Protein AF-A0A1G8ZFH0-F1 (afdb_monomer_lite)

InterPro domains:
  IPR013087 Zinc fi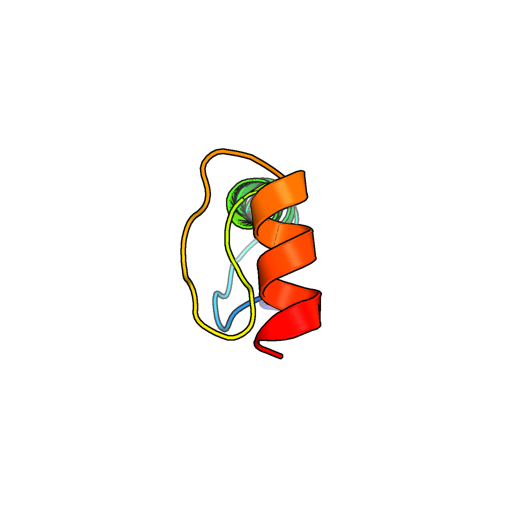nger C2H2-type [PS00028] (29-50)
  IPR013087 Zinc finger C2H2-type [PS50157] (3-25)
  IPR013087 Zinc finger C2H2-type [PS50157] (27-50)
  IPR013087 Zinc finger C2H2-type [SM00355] (3-25)
  IPR013087 Zinc finger C2H2-type [SM00355] (27-50)
  IPR036236 Zinc finger C2H2 superfamily [SSF57667] (3-46)

Sequence (50 aa):
MAYSCTHCDAQFQSAASVSQHVGLHHNTCAACDEQFEETDTLRTHIHENH

Secondary structure (DSSP, 8-state):
--EE-SSSS-EESSHHHHHHHHGGGGGB-TTT--B-SSHHHHHHHHHHH-

Radius of gyration: 12.01 Å; chains: 1; bounding box: 21×18×33 Å

pLDDT: mean 89.92, std 3.89, range [77.06, 96.0]

Organism: NCBI:txid890420

Structure (mmCIF, N/CA/C/O backbone):
data_AF-A0A1G8ZFH0-F1
#
_entry.id   AF-A0A1G8ZFH0-F1
#
loop_
_atom_site.group_PDB
_atom_site.id
_atom_site.type_symbol
_atom_site.label_atom_id
_atom_site.label_alt_id
_atom_site.label_comp_id
_atom_site.label_asym_id
_atom_site.label_entity_id
_atom_site.label_seq_id
_atom_site.pdbx_PDB_ins_code
_atom_site.Cartn_x
_atom_site.Cartn_y
_atom_site.Cartn_z
_atom_site.occupancy
_atom_site.B_iso_or_equiv
_atom_site.auth_seq_id
_atom_site.auth_comp_id
_atom_site.auth_asym_id
_atom_site.auth_atom_id
_atom_site.pdbx_PDB_model_num
ATOM 1 N N . MET A 1 1 ? 9.200 -12.874 -22.288 1.00 77.06 1 MET A N 1
ATOM 2 C CA . MET A 1 1 ? 8.887 -13.164 -20.874 1.00 77.06 1 MET A CA 1
ATOM 3 C C . MET A 1 1 ? 8.234 -11.931 -20.286 1.00 77.06 1 MET A C 1
ATOM 5 O O . MET A 1 1 ? 8.803 -10.860 -20.438 1.00 77.06 1 MET A O 1
ATOM 9 N N . ALA A 1 2 ? 7.047 -12.069 -19.701 1.00 85.75 2 ALA A N 1
ATOM 10 C CA . ALA A 1 2 ? 6.453 -11.017 -18.881 1.00 85.75 2 ALA A CA 1
ATOM 11 C C . ALA A 1 2 ? 6.948 -11.185 -17.439 1.00 85.75 2 ALA A C 1
ATOM 13 O O . ALA A 1 2 ? 7.171 -12.313 -16.995 1.00 85.75 2 ALA A O 1
ATOM 14 N N . TYR A 1 3 ? 7.138 -10.076 -16.735 1.00 93.06 3 TYR A N 1
ATOM 15 C CA . TYR A 1 3 ? 7.446 -10.066 -15.313 1.00 93.06 3 TYR A CA 1
ATOM 16 C C . TYR A 1 3 ? 6.155 -9.772 -14.553 1.00 93.06 3 TYR A C 1
ATOM 18 O O . TYR A 1 3 ? 5.569 -8.704 -14.720 1.00 93.06 3 TYR A O 1
ATOM 26 N N . SER A 1 4 ? 5.695 -10.725 -13.756 1.00 92.94 4 SER A N 1
ATOM 27 C CA . SER A 1 4 ? 4.496 -10.596 -12.929 1.00 92.94 4 SER A CA 1
ATOM 28 C C . SER A 1 4 ? 4.853 -10.087 -11.536 1.00 92.94 4 SER A C 1
ATOM 30 O O . SER A 1 4 ? 5.883 -10.470 -10.973 1.00 92.94 4 SER A O 1
ATOM 32 N N . CYS A 1 5 ? 4.001 -9.230 -10.975 1.00 89.94 5 CYS A N 1
ATOM 33 C CA . CYS A 1 5 ? 4.073 -8.902 -9.559 1.00 89.94 5 CYS A CA 1
ATOM 34 C C . CYS A 1 5 ? 3.739 -10.147 -8.720 1.00 89.94 5 CYS A C 1
ATOM 36 O O . CYS A 1 5 ? 2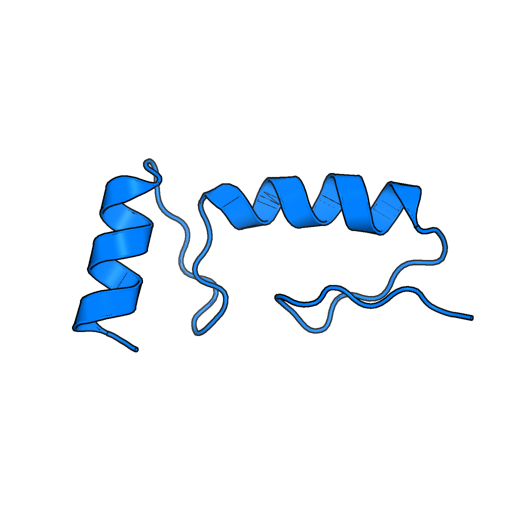.927 -10.978 -9.111 1.00 89.94 5 CYS A O 1
ATOM 38 N N . THR A 1 6 ? 4.378 -10.286 -7.561 1.00 86.06 6 THR A N 1
ATOM 39 C CA . THR A 1 6 ? 4.082 -11.354 -6.592 1.00 86.06 6 THR A CA 1
ATOM 40 C C . THR A 1 6 ? 2.933 -11.005 -5.649 1.00 86.06 6 THR A C 1
ATOM 42 O O . THR A 1 6 ? 2.501 -11.862 -4.887 1.00 86.06 6 THR A O 1
ATOM 45 N N . HIS A 1 7 ? 2.473 -9.753 -5.674 1.00 82.38 7 HIS A N 1
ATOM 46 C CA . HIS A 1 7 ? 1.471 -9.211 -4.755 1.00 82.38 7 HIS A CA 1
ATOM 47 C C . HIS A 1 7 ? 0.151 -8.836 -5.443 1.00 82.38 7 HIS A C 1
ATOM 49 O O . HIS A 1 7 ? -0.811 -8.547 -4.750 1.00 82.38 7 HIS A O 1
ATOM 55 N N . CYS A 1 8 ? 0.095 -8.839 -6.779 1.00 86.00 8 CYS A N 1
ATOM 56 C CA . CYS A 1 8 ? -1.122 -8.595 -7.557 1.00 86.00 8 CYS A CA 1
ATOM 57 C C . CYS A 1 8 ? -0.984 -9.147 -8.987 1.00 86.00 8 CYS A C 1
ATOM 59 O O . CYS A 1 8 ? 0.101 -9.551 -9.408 1.00 86.00 8 CYS A O 1
ATOM 61 N N . ASP A 1 9 ? -2.058 -9.088 -9.775 1.00 88.75 9 ASP A N 1
ATOM 62 C CA . ASP A 1 9 ? -2.095 -9.578 -11.163 1.00 88.75 9 ASP A CA 1
ATOM 63 C C . ASP A 1 9 ? -1.412 -8.657 -12.196 1.00 88.75 9 ASP A C 1
ATOM 65 O O . ASP A 1 9 ? -1.511 -8.871 -13.411 1.00 88.75 9 ASP A O 1
ATOM 69 N N . ALA A 1 10 ? -0.697 -7.621 -11.748 1.00 89.69 10 ALA A N 1
ATOM 70 C CA . ALA A 1 10 ? -0.013 -6.698 -12.643 1.00 89.69 10 ALA A CA 1
ATOM 71 C C . ALA A 1 10 ? 1.164 -7.373 -13.370 1.00 89.69 10 ALA A C 1
ATOM 73 O O . ALA A 1 10 ? 2.019 -8.032 -12.770 1.00 89.69 10 ALA A O 1
ATOM 74 N N . GLN A 1 11 ? 1.232 -7.159 -14.686 1.00 94.69 11 GLN A N 1
ATOM 75 C CA . GLN A 1 11 ? 2.284 -7.677 -15.558 1.00 94.69 11 GLN A CA 1
ATOM 76 C C . GLN A 1 11 ? 3.059 -6.544 -16.217 1.00 94.69 11 GLN A C 1
ATOM 78 O O . GLN A 1 11 ? 2.500 -5.542 -16.661 1.00 94.69 11 GLN A O 1
ATOM 83 N N . PHE A 1 12 ? 4.366 -6.743 -16.324 1.00 94.69 12 PHE A N 1
ATOM 84 C CA . PHE A 1 12 ? 5.306 -5.743 -16.795 1.00 94.69 12 PHE A CA 1
ATOM 85 C C . PHE A 1 12 ? 6.256 -6.338 -17.832 1.00 94.69 12 PHE A C 1
ATOM 87 O O . PHE A 1 12 ? 6.536 -7.537 -17.856 1.00 94.69 12 PHE A O 1
ATOM 94 N N . GLN A 1 13 ? 6.793 -5.476 -18.693 1.00 94.75 13 GLN A N 1
ATOM 95 C CA . GLN A 1 13 ? 7.720 -5.878 -19.756 1.00 94.75 13 GLN A CA 1
ATOM 96 C C . GLN A 1 13 ? 9.175 -6.003 -19.275 1.00 94.75 13 GLN A C 1
ATOM 98 O O . GLN A 1 13 ? 9.999 -6.588 -19.974 1.00 94.75 13 GLN A O 1
ATOM 103 N N . SER A 1 14 ? 9.481 -5.496 -18.074 1.00 96.00 14 SER A N 1
ATOM 104 C CA . SER A 1 14 ? 10.843 -5.392 -17.542 1.00 96.00 14 SER A CA 1
ATOM 105 C C . SER A 1 14 ? 10.888 -5.625 -16.032 1.00 96.00 14 SER A C 1
ATOM 107 O O . SER A 1 14 ? 10.002 -5.175 -15.305 1.00 96.00 14 SER A O 1
ATOM 109 N N . ALA A 1 15 ? 11.979 -6.228 -15.546 1.00 93.56 15 ALA A N 1
ATOM 110 C CA . ALA A 1 15 ? 12.225 -6.419 -14.114 1.00 93.56 15 ALA A CA 1
ATOM 111 C C . ALA A 1 15 ? 12.259 -5.088 -13.340 1.00 93.56 15 ALA A C 1
ATOM 113 O O . ALA A 1 15 ? 11.681 -4.992 -12.264 1.00 93.56 15 ALA A O 1
ATOM 114 N N . ALA A 1 16 ? 12.866 -4.041 -13.915 1.00 94.56 16 ALA A N 1
ATOM 115 C CA . ALA A 1 16 ? 12.931 -2.714 -13.297 1.00 94.56 16 ALA A CA 1
ATOM 116 C C . ALA A 1 16 ? 11.538 -2.121 -13.014 1.00 94.56 16 ALA A C 1
ATOM 118 O O . ALA A 1 16 ? 11.326 -1.506 -11.971 1.00 94.56 16 ALA A O 1
ATOM 119 N N . SER A 1 17 ? 10.579 -2.348 -13.917 1.00 94.38 17 SER A N 1
ATOM 120 C CA . SER A 1 17 ? 9.198 -1.894 -13.745 1.00 94.38 17 SER A CA 1
ATOM 121 C C . SER A 1 17 ? 8.494 -2.642 -12.612 1.00 94.38 17 SER A C 1
ATOM 123 O O . SER A 1 17 ? 7.815 -2.007 -11.812 1.00 94.38 17 SER A O 1
ATOM 125 N N . VAL A 1 18 ? 8.715 -3.958 -12.483 1.00 93.50 18 VAL A N 1
ATOM 126 C CA . VAL A 1 18 ? 8.204 -4.731 -11.336 1.00 93.50 18 VAL A CA 1
ATOM 127 C C . VAL A 1 18 ? 8.827 -4.254 -10.034 1.00 93.50 18 VAL A C 1
ATOM 129 O O . VAL A 1 18 ? 8.098 -4.013 -9.081 1.00 93.50 18 VAL A O 1
ATOM 132 N N . SER A 1 19 ? 10.148 -4.068 -9.982 1.00 91.75 19 SER A N 1
ATOM 133 C CA . SER A 1 19 ? 10.826 -3.594 -8.770 1.00 91.75 19 SER A CA 1
ATOM 134 C C . SER A 1 19 ? 10.280 -2.252 -8.286 1.00 91.75 19 SER A C 1
ATOM 136 O O . SER A 1 19 ? 10.046 -2.087 -7.092 1.00 91.75 19 SER A O 1
ATOM 138 N N . GLN A 1 20 ? 10.038 -1.308 -9.200 1.00 92.12 20 GLN A N 1
ATOM 139 C CA . GLN A 1 20 ? 9.443 -0.021 -8.841 1.00 92.12 20 GLN A CA 1
ATOM 140 C C . GLN A 1 20 ? 7.987 -0.173 -8.382 1.00 92.12 20 GLN A C 1
ATOM 142 O O . GLN A 1 20 ? 7.587 0.444 -7.398 1.00 92.12 20 GLN A O 1
ATOM 147 N N . HIS A 1 21 ? 7.208 -1.018 -9.059 1.00 91.75 21 HIS A N 1
ATOM 148 C CA . HIS A 1 21 ? 5.814 -1.274 -8.713 1.00 91.75 21 HIS A CA 1
ATOM 149 C C . HIS A 1 21 ? 5.648 -1.955 -7.346 1.00 91.75 21 HIS A C 1
ATOM 151 O O . HIS A 1 21 ? 4.779 -1.557 -6.578 1.00 91.75 21 HIS A O 1
ATOM 157 N N . VAL A 1 22 ? 6.493 -2.932 -7.004 1.00 87.56 22 VAL A N 1
ATOM 158 C CA . VAL A 1 22 ? 6.455 -3.611 -5.694 1.00 87.56 22 VAL A CA 1
ATOM 159 C C . VAL A 1 22 ? 6.677 -2.625 -4.544 1.00 87.56 22 VAL A C 1
ATOM 161 O O . VAL A 1 22 ? 6.093 -2.792 -3.479 1.00 87.56 22 VAL A O 1
ATOM 164 N N . GLY A 1 23 ? 7.427 -1.543 -4.771 1.00 85.44 23 GLY A N 1
ATOM 165 C CA . GLY A 1 23 ? 7.562 -0.458 -3.797 1.00 85.44 23 GLY A CA 1
ATOM 166 C C . GLY A 1 23 ? 6.255 0.286 -3.490 1.00 85.44 23 GLY A C 1
ATOM 167 O O . GLY A 1 23 ? 6.135 0.859 -2.412 1.00 85.44 23 GLY A O 1
ATOM 168 N N . LEU A 1 24 ? 5.264 0.261 -4.388 1.00 84.19 24 LEU A N 1
ATOM 169 C CA . LEU A 1 24 ? 3.941 0.863 -4.158 1.00 84.19 24 LEU A CA 1
ATOM 1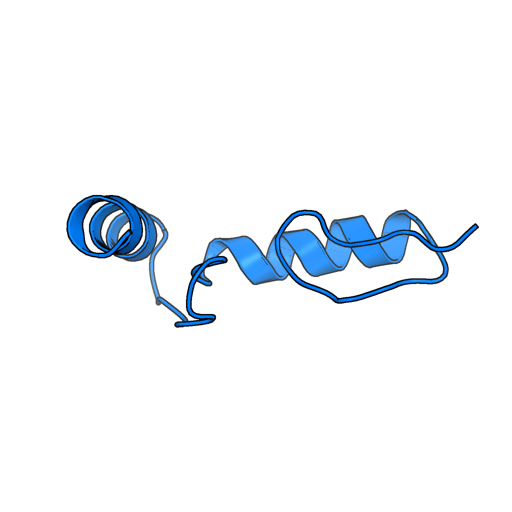70 C C . LEU A 1 24 ? 3.070 0.001 -3.231 1.00 84.19 24 LEU A C 1
ATOM 172 O O . LEU A 1 24 ? 2.216 0.522 -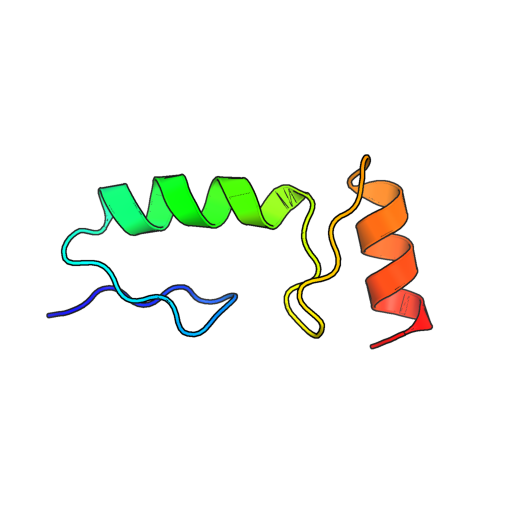2.517 1.00 84.19 24 LEU A O 1
ATOM 176 N N . HIS A 1 25 ? 3.329 -1.308 -3.189 1.00 84.75 25 HIS A N 1
ATOM 177 C CA . HIS A 1 25 ? 2.626 -2.245 -2.309 1.00 84.75 25 HIS A CA 1
ATOM 178 C C . HIS A 1 25 ? 3.054 -2.146 -0.844 1.00 84.75 25 HIS A C 1
ATOM 180 O O . HIS A 1 25 ? 2.413 -2.740 0.012 1.00 84.75 25 HIS A O 1
ATOM 186 N N . HIS A 1 26 ? 4.097 -1.375 -0.513 1.00 82.69 26 HIS A N 1
ATOM 187 C CA . HIS A 1 26 ? 4.585 -1.262 0.869 1.00 82.69 26 HIS A CA 1
ATOM 188 C C . HIS A 1 26 ? 3.525 -0.786 1.872 1.00 82.69 26 HIS A C 1
ATOM 190 O O . HIS A 1 26 ? 3.643 -1.087 3.058 1.00 82.69 26 HIS A O 1
ATOM 196 N N . ASN A 1 27 ? 2.505 -0.069 1.396 1.00 87.81 27 ASN A N 1
ATOM 197 C CA . ASN A 1 27 ? 1.379 0.384 2.203 1.00 87.81 27 ASN A CA 1
ATOM 198 C C . ASN A 1 27 ? 0.028 -0.077 1.630 1.00 87.81 27 ASN A C 1
ATOM 200 O O . ASN A 1 27 ? -0.981 0.578 1.854 1.00 87.81 27 ASN A O 1
ATOM 204 N N . THR A 1 28 ? -0.005 -1.163 0.854 1.00 90.31 28 THR A N 1
ATOM 205 C CA . THR A 1 28 ? -1.253 -1.710 0.297 1.00 90.31 28 THR A CA 1
ATOM 206 C C . THR A 1 28 ? -1.378 -3.184 0.676 1.00 90.31 28 THR A C 1
ATOM 208 O O . THR A 1 28 ? -0.408 -3.938 0.588 1.00 90.31 28 THR A O 1
ATOM 211 N N . CYS A 1 29 ? -2.557 -3.611 1.120 1.00 89.31 29 CYS A N 1
ATOM 212 C CA . CYS A 1 29 ? -2.831 -5.008 1.420 1.00 89.31 29 CYS A CA 1
ATOM 213 C C . CYS A 1 29 ? -2.932 -5.820 0.131 1.00 89.31 29 CYS A C 1
ATOM 215 O O . CYS A 1 29 ? -3.805 -5.585 -0.691 1.00 89.31 29 CYS A O 1
ATOM 217 N N . ALA A 1 30 ? -2.076 -6.829 -0.020 1.00 84.31 30 ALA A N 1
ATOM 218 C CA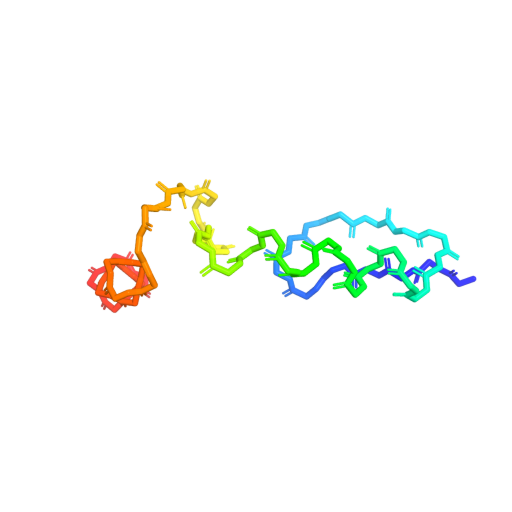 . ALA A 1 30 ? -2.068 -7.690 -1.202 1.00 84.31 30 ALA A CA 1
ATOM 219 C C . ALA A 1 30 ? -3.296 -8.619 -1.312 1.00 84.31 30 ALA A C 1
ATOM 221 O O . ALA A 1 30 ? -3.499 -9.237 -2.350 1.00 84.31 30 ALA A O 1
ATOM 222 N N . ALA A 1 31 ? -4.083 -8.774 -0.240 1.00 86.50 31 ALA A N 1
ATOM 223 C CA . ALA A 1 31 ? -5.249 -9.658 -0.225 1.00 86.50 31 ALA A CA 1
ATOM 224 C C . ALA A 1 31 ? -6.567 -8.938 -0.558 1.00 86.50 31 ALA A C 1
ATOM 226 O O . ALA A 1 31 ? -7.490 -9.575 -1.064 1.00 86.50 31 ALA A O 1
ATOM 227 N N . CYS A 1 32 ? -6.669 -7.635 -0.279 1.00 90.81 32 CYS A N 1
ATOM 228 C CA . CYS A 1 32 ? -7.891 -6.852 -0.497 1.00 90.81 32 CYS A CA 1
ATOM 229 C C . CYS A 1 32 ? -7.665 -5.491 -1.179 1.00 90.81 32 CYS A C 1
ATOM 231 O O . CYS A 1 32 ? -8.617 -4.730 -1.331 1.00 90.81 32 CYS A O 1
ATOM 233 N N . ASP A 1 33 ? -6.426 -5.184 -1.574 1.00 87.06 33 ASP A N 1
ATOM 234 C CA . ASP A 1 33 ? -5.996 -3.928 -2.204 1.00 87.06 33 ASP A CA 1
ATOM 235 C C . ASP A 1 33 ? -6.294 -2.659 -1.374 1.00 87.06 33 ASP A C 1
ATOM 237 O O . ASP A 1 33 ? -6.261 -1.540 -1.890 1.00 87.06 33 ASP A O 1
ATOM 241 N N . GLU A 1 34 ? -6.548 -2.807 -0.068 1.00 90.38 34 GLU A N 1
ATOM 242 C CA . GLU A 1 34 ? -6.761 -1.676 0.836 1.00 90.38 34 GLU A CA 1
ATOM 243 C C . GLU A 1 34 ? -5.447 -0.931 1.094 1.00 90.38 34 GLU A C 1
ATOM 245 O O . GLU A 1 34 ? -4.395 -1.540 1.295 1.00 90.38 34 GLU A O 1
ATOM 250 N N . GLN A 1 35 ? -5.500 0.400 1.070 1.00 90.19 35 GLN A N 1
ATOM 251 C CA . GLN A 1 35 ? -4.330 1.262 1.187 1.00 90.19 35 GLN A CA 1
ATOM 252 C C . GLN A 1 35 ? -4.255 1.876 2.586 1.00 90.19 35 GLN A C 1
ATOM 254 O O . GLN A 1 35 ? -5.249 2.359 3.123 1.00 90.19 35 GLN A O 1
ATOM 259 N N . PHE A 1 36 ? -3.060 1.871 3.159 1.00 91.19 36 PHE A N 1
ATOM 260 C CA . PHE A 1 36 ? -2.775 2.277 4.527 1.00 91.19 36 PHE A CA 1
ATOM 261 C C . PHE A 1 36 ? -1.789 3.442 4.534 1.00 91.19 36 PHE A C 1
ATOM 263 O O . PHE A 1 36 ? -1.004 3.624 3.606 1.00 91.19 36 PHE A O 1
ATOM 270 N N . GLU A 1 37 ? -1.818 4.244 5.594 1.00 89.12 37 GLU A N 1
ATOM 271 C CA . GLU A 1 37 ? -0.869 5.352 5.760 1.00 89.12 37 GLU A CA 1
ATOM 272 C C . GLU A 1 37 ? 0.467 4.887 6.360 1.00 89.12 37 GLU A C 1
ATOM 274 O O . GLU A 1 37 ? 1.503 5.511 6.134 1.00 89.12 37 GLU A O 1
ATOM 279 N N . GLU A 1 38 ? 0.461 3.769 7.092 1.00 90.12 38 GLU A N 1
ATOM 280 C CA . GLU A 1 38 ? 1.615 3.255 7.830 1.00 90.12 38 GLU A CA 1
ATOM 281 C C . GLU A 1 38 ? 1.777 1.744 7.633 1.00 90.12 38 GLU A C 1
ATOM 283 O O . GLU A 1 38 ? 0.812 0.989 7.515 1.00 90.12 38 GLU A O 1
ATOM 288 N N . THR A 1 39 ? 3.019 1.260 7.655 1.00 88.25 39 THR A N 1
ATOM 289 C CA . THR A 1 39 ? 3.290 -0.176 7.504 1.00 88.25 39 THR A CA 1
ATOM 290 C C . THR A 1 39 ? 2.786 -0.993 8.703 1.00 88.25 39 THR A C 1
ATOM 292 O O . THR A 1 39 ? 2.416 -2.154 8.543 1.00 88.25 39 THR A O 1
ATOM 295 N N . ASP A 1 40 ? 2.745 -0.417 9.907 1.00 91.62 40 ASP A N 1
ATOM 296 C CA . ASP A 1 40 ? 2.259 -1.110 11.110 1.00 91.62 40 ASP A CA 1
ATOM 297 C C . ASP A 1 40 ? 0.738 -1.319 11.102 1.00 91.62 40 ASP A C 1
ATOM 299 O O . ASP A 1 40 ? 0.254 -2.370 11.539 1.00 91.62 40 ASP A O 1
ATOM 303 N N . THR A 1 41 ? -0.018 -0.372 10.536 1.00 93.19 41 THR A N 1
ATOM 304 C CA . THR A 1 41 ? -1.469 -0.526 10.358 1.00 93.19 41 THR A CA 1
ATOM 305 C C . THR A 1 41 ? -1.769 -1.582 9.303 1.00 93.19 41 THR A C 1
ATOM 307 O O . THR A 1 41 ? -2.580 -2.468 9.566 1.00 93.19 41 T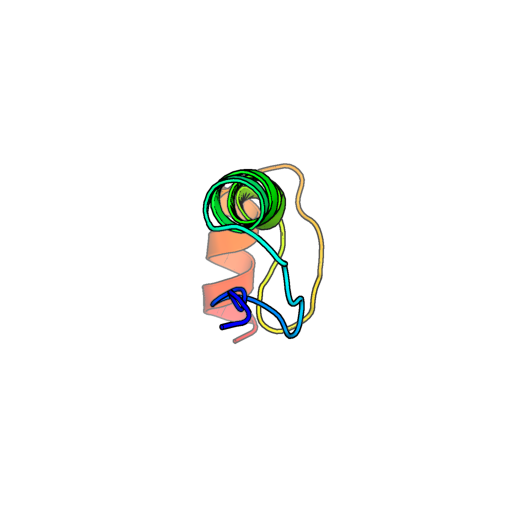HR A O 1
ATOM 310 N N . LEU A 1 42 ? -1.028 -1.592 8.188 1.00 92.88 42 LEU A N 1
ATOM 311 C CA . LEU A 1 42 ? -1.097 -2.667 7.195 1.00 92.88 42 LEU A CA 1
ATOM 312 C C . LEU A 1 42 ? -0.790 -4.043 7.811 1.00 92.88 42 LEU A C 1
ATOM 314 O O . LEU A 1 42 ? -1.518 -5.004 7.573 1.00 92.88 42 LEU A O 1
ATOM 318 N N . ARG A 1 43 ? 0.272 -4.166 8.619 1.00 89.94 43 ARG A N 1
ATOM 319 C CA . ARG A 1 43 ? 0.627 -5.444 9.267 1.00 89.94 43 ARG A CA 1
ATOM 320 C C . ARG A 1 43 ? -0.472 -5.948 10.192 1.00 89.94 43 ARG A C 1
ATOM 322 O O . ARG A 1 43 ? -0.795 -7.132 10.153 1.00 89.94 43 ARG A O 1
ATOM 329 N N . THR A 1 44 ? -1.028 -5.056 11.006 1.00 93.88 44 THR A N 1
ATOM 330 C CA . THR A 1 44 ? -2.132 -5.389 11.914 1.00 93.88 44 THR A CA 1
ATOM 331 C C . THR A 1 44 ? -3.375 -5.781 11.120 1.00 93.88 44 THR A C 1
ATOM 333 O O . THR A 1 44 ? -4.000 -6.789 11.430 1.00 93.88 44 THR A O 1
ATOM 336 N N . HIS A 1 45 ? -3.689 -5.042 10.051 1.00 93.88 45 HIS A N 1
ATOM 337 C CA . HIS A 1 45 ? -4.784 -5.377 9.149 1.00 93.88 45 HIS A CA 1
ATOM 338 C C . HIS A 1 45 ? -4.618 -6.781 8.567 1.00 93.88 45 HIS A C 1
ATOM 340 O O . HIS A 1 45 ? -5.556 -7.564 8.663 1.00 93.88 45 HIS A O 1
ATOM 346 N N . ILE A 1 46 ? -3.441 -7.111 8.019 1.00 91.69 46 ILE A N 1
ATOM 347 C CA . ILE A 1 46 ? -3.180 -8.444 7.466 1.00 91.69 46 ILE A CA 1
ATOM 348 C C . ILE A 1 46 ? -3.399 -9.496 8.551 1.00 91.69 46 ILE A C 1
ATOM 350 O O . ILE A 1 46 ? -4.142 -10.427 8.312 1.00 91.69 46 ILE A O 1
ATOM 354 N N . HIS A 1 47 ? -2.829 -9.322 9.748 1.00 92.00 47 HIS A N 1
ATOM 355 C CA . HIS A 1 47 ? -2.948 -10.316 10.819 1.00 92.00 47 HIS A CA 1
ATOM 356 C C . HIS A 1 47 ? -4.392 -10.576 11.280 1.00 92.00 47 HIS A C 1
ATOM 358 O O . HIS A 1 47 ? -4.732 -11.712 11.599 1.00 92.00 47 HIS A O 1
ATOM 364 N N . GLU A 1 48 ? -5.223 -9.534 11.333 1.00 94.25 48 GLU A N 1
ATOM 365 C CA . GLU A 1 48 ? -6.583 -9.622 11.877 1.00 94.25 48 GLU A CA 1
ATOM 366 C C . GLU A 1 48 ? -7.652 -9.905 10.805 1.00 94.25 48 GLU A C 1
ATOM 368 O O . GLU A 1 48 ? -8.720 -10.423 11.132 1.00 94.25 48 GLU A O 1
ATOM 373 N N . ASN A 1 49 ? -7.401 -9.561 9.534 1.00 90.88 49 ASN A N 1
ATOM 374 C CA . ASN A 1 49 ? -8.385 -9.670 8.447 1.00 90.88 49 ASN A CA 1
ATOM 375 C C . ASN A 1 49 ? -8.082 -10.802 7.447 1.00 90.88 49 ASN A C 1
ATOM 377 O O . ASN A 1 49 ? -8.990 -11.177 6.697 1.00 90.88 49 ASN A O 1
ATOM 381 N N . HIS A 1 50 ? -6.855 -11.349 7.420 1.00 88.44 50 HIS A N 1
ATOM 382 C CA . HIS A 1 50 ? -6.394 -12.320 6.415 1.00 88.44 50 HIS A CA 1
ATOM 383 C C . HIS A 1 50 ? -5.519 -13.445 6.993 1.00 88.44 50 HIS A C 1
ATOM 385 O O . HIS A 1 50 ? -5.782 -14.611 6.618 1.00 88.44 50 HIS A O 1
#

Foldseek 3Di:
DWDAAPLDRDTHPDPVVNVVVVVVCCQAHSVPRDGHPDNVVSVVCVVPPD